Protein AF-A0A2W6CA49-F1 (afdb_monomer_lite)

pLDDT: mean 75.64, std 13.51, range [36.31, 90.5]

Radius of gyration: 17.65 Å; chains: 1; bounding box: 44×23×42 Å

Structure (mmCIF, N/CA/C/O backbone):
data_AF-A0A2W6CA49-F1
#
_entry.id   AF-A0A2W6CA49-F1
#
loop_
_atom_site.group_PDB
_atom_site.id
_atom_site.type_symbol
_atom_site.label_atom_id
_atom_site.label_alt_id
_atom_site.label_comp_id
_atom_site.label_asym_id
_atom_site.label_entity_id
_atom_site.label_seq_id
_atom_site.pdbx_PDB_ins_code
_atom_site.Cartn_x
_atom_site.Cartn_y
_atom_site.Cartn_z
_atom_site.occupancy
_atom_site.B_iso_or_equiv
_atom_site.auth_seq_id
_atom_site.auth_comp_id
_atom_site.auth_asym_id
_atom_site.auth_atom_id
_atom_site.pdbx_PDB_model_num
ATOM 1 N N . ILE A 1 1 ? 28.746 8.848 -23.081 1.00 47.53 1 ILE A N 1
ATOM 2 C CA . ILE A 1 1 ? 28.524 7.523 -22.455 1.00 47.53 1 ILE A CA 1
ATOM 3 C C . ILE A 1 1 ? 27.548 7.723 -21.282 1.00 47.53 1 ILE A C 1
ATOM 5 O O . ILE A 1 1 ? 27.936 8.239 -20.252 1.00 47.53 1 ILE A O 1
ATOM 9 N N . PHE A 1 2 ? 26.250 7.482 -21.488 1.00 51.88 2 PHE A N 1
ATOM 10 C CA 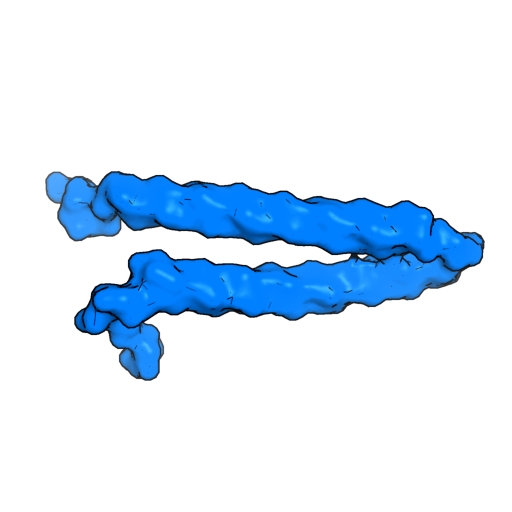. PHE A 1 2 ? 25.186 7.566 -20.452 1.00 51.88 2 PHE A CA 1
ATOM 11 C C . PHE A 1 2 ? 24.134 6.478 -20.721 1.00 51.88 2 PHE A C 1
ATOM 13 O O . PHE A 1 2 ? 23.720 5.757 -19.821 1.00 51.88 2 PHE A O 1
ATOM 20 N N . TRP A 1 3 ? 23.875 6.221 -22.007 1.00 49.47 3 TRP A N 1
ATOM 21 C CA . TRP A 1 3 ? 23.143 5.060 -22.530 1.00 49.47 3 TRP A CA 1
ATOM 22 C C . TRP A 1 3 ? 23.730 3.680 -22.172 1.00 49.47 3 TRP A C 1
ATOM 24 O O . TRP A 1 3 ? 23.079 2.674 -22.415 1.00 49.47 3 TRP A O 1
ATOM 34 N N . GLN A 1 4 ? 24.942 3.609 -21.605 1.00 55.66 4 GLN A N 1
ATOM 35 C CA . GLN A 1 4 ? 25.542 2.347 -21.140 1.00 55.66 4 GLN A CA 1
ATOM 36 C C . GLN A 1 4 ? 25.112 1.960 -19.714 1.00 55.66 4 GLN A C 1
ATOM 38 O 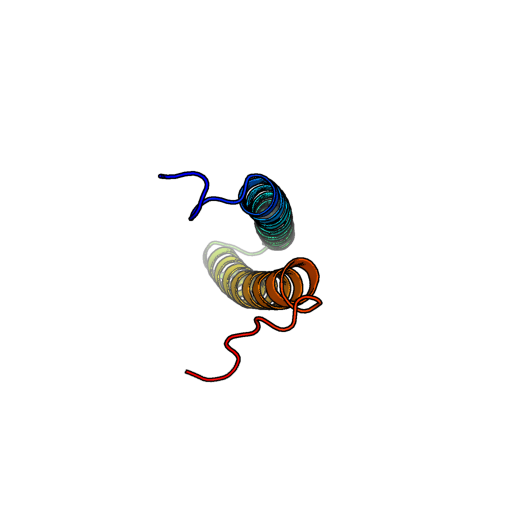O . GLN A 1 4 ? 25.268 0.802 -19.343 1.00 55.66 4 GLN A O 1
ATOM 43 N N . PHE A 1 5 ? 24.577 2.908 -18.933 1.00 56.50 5 PHE A N 1
ATOM 44 C CA . PHE A 1 5 ? 24.129 2.683 -17.550 1.00 56.50 5 PHE A CA 1
ATOM 45 C C . PHE A 1 5 ? 22.610 2.786 -17.382 1.00 56.50 5 PHE A C 1
ATOM 47 O O . PHE A 1 5 ? 22.070 2.202 -16.449 1.00 56.50 5 PHE A O 1
ATOM 54 N N . GLN A 1 6 ? 21.920 3.487 -18.288 1.00 58.12 6 GLN A N 1
ATOM 55 C CA . GLN A 1 6 ? 20.469 3.642 -18.267 1.00 58.12 6 GLN A CA 1
ATOM 56 C C . GLN A 1 6 ? 19.877 2.933 -19.483 1.00 58.12 6 GLN A C 1
ATOM 58 O O . GLN A 1 6 ? 19.837 3.491 -20.580 1.00 58.12 6 GLN A O 1
ATOM 63 N N . ASN A 1 7 ? 19.433 1.692 -19.305 1.00 63.69 7 ASN A N 1
ATOM 64 C CA . ASN A 1 7 ? 18.651 1.026 -20.333 1.00 63.69 7 ASN A CA 1
ATOM 65 C C . ASN A 1 7 ? 17.245 1.669 -20.326 1.00 63.69 7 ASN A C 1
ATOM 67 O O . ASN A 1 7 ? 16.558 1.600 -19.303 1.00 63.69 7 ASN A O 1
ATOM 71 N N . PRO A 1 8 ? 16.772 2.280 -21.427 1.00 68.62 8 PRO A N 1
ATOM 72 C CA . PRO A 1 8 ? 15.398 2.776 -21.516 1.00 68.62 8 PRO A CA 1
ATOM 73 C C . PRO A 1 8 ? 14.309 1.770 -21.073 1.00 68.62 8 PRO A C 1
ATOM 75 O O . PRO A 1 8 ? 13.344 2.210 -20.443 1.00 68.62 8 PRO A O 1
ATOM 78 N N . PRO A 1 9 ? 14.426 0.444 -21.319 1.00 71.75 9 PRO A N 1
ATOM 79 C CA . PRO A 1 9 ? 13.437 -0.510 -20.812 1.00 71.75 9 PRO A CA 1
ATOM 80 C C . PRO A 1 9 ? 13.430 -0.644 -19.279 1.00 71.75 9 PRO A C 1
ATOM 82 O O . PRO A 1 9 ? 12.355 -0.793 -18.704 1.00 71.75 9 PRO A O 1
ATOM 85 N N . ASP A 1 10 ? 14.573 -0.522 -18.596 1.00 72.94 10 ASP A N 1
ATOM 86 C CA . ASP A 1 10 ? 14.644 -0.601 -17.125 1.00 72.94 10 ASP A CA 1
ATOM 87 C C . ASP A 1 10 ? 13.886 0.563 -16.453 1.00 72.94 10 ASP A C 1
ATOM 89 O O . ASP A 1 10 ? 13.245 0.395 -15.408 1.00 72.94 10 ASP A O 1
ATOM 93 N N . LEU A 1 11 ? 13.879 1.741 -17.091 1.00 76.44 11 LEU A N 1
ATOM 94 C CA . LEU A 1 11 ? 13.088 2.891 -16.646 1.00 76.44 11 LEU A CA 1
ATOM 95 C C . LEU A 1 11 ? 11.579 2.631 -16.776 1.00 76.44 11 LEU A C 1
ATOM 97 O O . LEU A 1 11 ? 10.821 2.926 -15.857 1.00 76.44 11 LEU A O 1
ATOM 101 N N . LEU A 1 12 ? 11.134 2.049 -17.891 1.00 78.81 12 LEU A N 1
ATOM 102 C CA . LEU A 1 12 ? 9.724 1.704 -18.101 1.00 78.81 12 LEU A CA 1
ATOM 103 C C . LEU A 1 12 ? 9.246 0.635 -17.108 1.00 78.81 12 LEU A C 1
ATOM 105 O O . LEU A 1 12 ? 8.178 0.786 -16.511 1.00 78.81 12 LEU A O 1
ATOM 109 N N . TYR A 1 13 ? 10.049 -0.406 -16.875 1.00 78.75 13 TYR A N 1
ATOM 110 C CA . TYR A 1 13 ? 9.718 -1.463 -15.917 1.00 78.75 13 TYR A CA 1
ATOM 111 C C . TYR A 1 13 ? 9.656 -0.953 -14.474 1.00 78.75 13 TYR A C 1
ATOM 113 O O . TYR A 1 13 ? 8.732 -1.305 -13.737 1.00 78.75 13 TYR A O 1
ATOM 121 N N . SER A 1 14 ? 10.579 -0.076 -14.067 1.00 79.69 14 SER A N 1
ATOM 122 C CA . SER A 1 14 ? 10.536 0.549 -12.737 1.00 79.69 14 SER A CA 1
ATOM 123 C C . SER A 1 14 ? 9.340 1.492 -12.565 1.00 79.69 14 SER A C 1
ATOM 125 O O . SER A 1 14 ? 8.721 1.476 -11.498 1.00 79.69 14 SER A O 1
ATOM 127 N N . LEU A 1 15 ? 8.944 2.232 -13.609 1.00 82.69 15 LEU A N 1
ATOM 128 C CA . LEU A 1 15 ? 7.755 3.090 -13.582 1.00 82.69 15 LEU A CA 1
ATOM 129 C C . LEU A 1 15 ? 6.470 2.275 -13.382 1.00 82.69 15 LEU A C 1
ATOM 131 O O . LEU A 1 15 ? 5.664 2.583 -12.505 1.00 82.69 15 LEU A O 1
ATOM 135 N N . ILE A 1 16 ? 6.298 1.201 -14.161 1.00 85.44 16 ILE A N 1
ATOM 136 C CA . ILE A 1 16 ? 5.134 0.309 -14.065 1.00 85.44 16 ILE A CA 1
ATOM 137 C C . ILE A 1 16 ? 5.086 -0.346 -12.682 1.00 85.44 16 ILE A C 1
ATOM 139 O O . ILE A 1 16 ? 4.041 -0.343 -12.031 1.00 85.44 16 ILE A O 1
ATOM 143 N N . LYS A 1 17 ? 6.225 -0.845 -12.188 1.00 80.69 17 LYS A N 1
ATOM 144 C CA . LYS A 1 17 ? 6.332 -1.423 -10.843 1.00 80.69 17 LYS A CA 1
ATOM 145 C C . LYS A 1 17 ? 5.910 -0.414 -9.768 1.00 80.69 17 LYS A C 1
ATOM 147 O O . LYS A 1 17 ? 5.136 -0.762 -8.878 1.00 80.69 17 LYS A O 1
ATOM 152 N N . ALA A 1 18 ? 6.397 0.825 -9.849 1.00 85.62 18 ALA A N 1
ATOM 153 C CA . ALA A 1 18 ? 6.071 1.884 -8.896 1.00 85.62 18 ALA A CA 1
ATOM 154 C C . ALA A 1 18 ? 4.578 2.239 -8.908 1.00 85.62 18 ALA A C 1
ATOM 156 O O . ALA A 1 18 ? 3.976 2.352 -7.841 1.00 85.62 18 ALA A O 1
ATOM 157 N N . MET A 1 19 ? 3.967 2.334 -10.091 1.00 88.25 19 MET A N 1
ATOM 158 C CA . MET A 1 19 ? 2.529 2.579 -10.238 1.00 88.25 19 MET A CA 1
ATOM 159 C C . MET A 1 19 ? 1.695 1.467 -9.593 1.00 88.25 19 MET A C 1
ATOM 161 O O . MET A 1 19 ? 0.781 1.757 -8.826 1.00 88.25 19 MET A O 1
ATOM 165 N N . VAL A 1 20 ? 2.050 0.199 -9.824 1.00 86.81 20 VAL A N 1
ATOM 166 C CA . VAL A 1 20 ? 1.357 -0.954 -9.220 1.00 86.81 20 VAL A CA 1
ATOM 167 C C . VAL A 1 20 ? 1.480 -0.943 -7.693 1.00 86.81 20 VAL A C 1
ATOM 169 O O . VAL A 1 20 ? 0.484 -1.140 -6.996 1.00 86.81 20 VAL A O 1
ATOM 172 N N . MET A 1 21 ? 2.676 -0.667 -7.160 1.00 85.12 21 MET A N 1
ATOM 173 C CA . MET A 1 21 ? 2.882 -0.543 -5.712 1.00 85.12 21 MET A CA 1
ATOM 174 C C . MET A 1 21 ? 2.037 0.595 -5.130 1.00 85.12 21 MET A C 1
ATOM 176 O O . MET A 1 21 ? 1.341 0.384 -4.140 1.00 85.12 21 MET A O 1
ATOM 180 N N . ALA A 1 22 ? 2.025 1.766 -5.771 1.00 87.31 22 ALA A N 1
ATOM 181 C CA . ALA A 1 22 ? 1.235 2.914 -5.334 1.00 87.31 22 ALA A CA 1
ATOM 182 C C . ALA A 1 22 ? -0.270 2.610 -5.296 1.00 87.31 22 ALA A C 1
ATOM 184 O O . ALA A 1 22 ? -0.931 2.917 -4.303 1.00 87.31 22 ALA A O 1
ATOM 185 N N . THR A 1 23 ? -0.817 1.956 -6.324 1.00 88.94 23 THR A N 1
ATOM 186 C CA . THR A 1 23 ? -2.238 1.585 -6.351 1.00 88.94 23 THR A CA 1
ATOM 187 C C . THR A 1 23 ? -2.597 0.636 -5.208 1.00 88.94 23 THR A C 1
ATOM 189 O O . THR A 1 23 ? -3.616 0.839 -4.550 1.00 88.94 23 THR A O 1
ATOM 192 N N . VAL A 1 24 ? -1.756 -0.359 -4.909 1.00 87.88 24 VAL A N 1
ATOM 193 C CA . VAL A 1 24 ? -2.012 -1.301 -3.806 1.00 87.88 24 VAL A CA 1
ATOM 194 C C . VAL A 1 24 ? -1.959 -0.601 -2.448 1.00 87.88 24 VAL A C 1
ATOM 196 O O . VAL A 1 24 ? -2.861 -0.795 -1.635 1.00 87.88 24 VAL A O 1
ATOM 199 N N . ILE A 1 25 ? -0.953 0.250 -2.218 1.00 88.56 25 ILE A N 1
ATOM 200 C CA . ILE A 1 25 ? -0.807 1.049 -0.987 1.00 88.56 25 ILE A CA 1
ATOM 201 C C . ILE A 1 25 ? -2.087 1.854 -0.726 1.00 88.56 25 ILE A C 1
ATOM 203 O O . ILE A 1 25 ? -2.610 1.839 0.390 1.00 88.56 25 ILE A O 1
ATOM 207 N N . VAL A 1 26 ? -2.596 2.546 -1.751 1.00 89.50 26 VAL A N 1
ATOM 208 C CA . VAL A 1 26 ? -3.794 3.389 -1.639 1.00 89.50 26 VAL A CA 1
ATOM 209 C C . VAL A 1 26 ? -5.040 2.545 -1.392 1.00 89.50 26 VAL A C 1
ATOM 211 O O . VAL A 1 26 ? -5.810 2.868 -0.493 1.00 89.50 26 VAL A O 1
ATOM 214 N N . LEU A 1 27 ? -5.228 1.439 -2.117 1.00 88.56 27 LEU A N 1
ATOM 215 C CA . LEU A 1 27 ? -6.386 0.559 -1.926 1.00 88.56 27 LEU A CA 1
ATOM 216 C C . LEU A 1 27 ? -6.428 -0.050 -0.521 1.00 88.56 27 LEU A C 1
ATOM 218 O O . LEU A 1 27 ? -7.481 -0.048 0.113 1.00 88.56 27 LEU A O 1
ATOM 222 N N . VAL A 1 28 ? -5.288 -0.520 -0.007 1.00 86.12 28 VAL A N 1
ATOM 223 C CA . VAL A 1 28 ? -5.172 -1.044 1.363 1.00 86.12 28 VAL A CA 1
ATOM 224 C C . VAL A 1 28 ? -5.452 0.065 2.379 1.00 86.12 28 VAL A C 1
ATOM 226 O O . VAL A 1 28 ? -6.242 -0.132 3.303 1.00 86.12 28 VAL A O 1
ATOM 229 N N . GLY A 1 29 ? -4.871 1.251 2.178 1.00 83.25 29 GLY A N 1
ATOM 230 C CA . GLY A 1 29 ? -5.108 2.424 3.019 1.00 83.25 29 GLY A CA 1
ATOM 231 C C . GLY A 1 29 ? -6.586 2.809 3.086 1.00 83.25 29 GLY A C 1
ATOM 232 O O . GLY A 1 29 ? -7.137 2.956 4.177 1.00 83.25 29 GLY A O 1
ATOM 233 N N . CYS A 1 30 ? -7.246 2.894 1.930 1.00 86.44 30 CYS A N 1
ATOM 234 C CA . CYS A 1 30 ? -8.671 3.179 1.828 1.00 86.44 30 CYS A CA 1
ATOM 235 C C . CYS A 1 30 ? -9.515 2.073 2.464 1.00 86.44 30 CYS A C 1
ATOM 237 O O . CYS A 1 30 ? -10.430 2.392 3.210 1.00 86.44 30 CYS A O 1
ATOM 239 N N . TYR A 1 31 ? -9.211 0.793 2.246 1.00 85.38 31 TYR A N 1
ATOM 240 C CA . TYR A 1 31 ? -9.991 -0.313 2.811 1.00 85.38 31 TYR A CA 1
ATOM 241 C C . TYR A 1 31 ? -10.008 -0.292 4.346 1.00 85.38 31 TYR A C 1
ATOM 243 O O . TYR A 1 31 ? -11.071 -0.349 4.967 1.00 85.38 31 TYR A O 1
ATOM 251 N N . TYR A 1 32 ? -8.839 -0.143 4.975 1.00 81.81 32 TYR A N 1
ATOM 252 C CA . TYR A 1 32 ? -8.757 -0.039 6.434 1.00 81.81 32 TYR A CA 1
ATOM 253 C C . TYR A 1 32 ? -9.278 1.301 6.970 1.00 81.81 32 TYR A C 1
ATOM 255 O O . TYR A 1 32 ? -9.737 1.343 8.109 1.00 81.81 32 TYR A O 1
ATOM 263 N N . GLY A 1 33 ? -9.249 2.367 6.163 1.00 80.69 33 GLY A N 1
ATOM 264 C CA . GLY A 1 33 ? -9.850 3.661 6.489 1.00 80.69 33 GLY A CA 1
ATOM 265 C C . GLY A 1 33 ? -11.381 3.650 6.440 1.00 80.69 33 GLY A C 1
ATOM 266 O O . GLY A 1 33 ? -12.021 4.145 7.361 1.00 80.69 33 GLY A O 1
ATOM 267 N N . TYR A 1 34 ? -11.983 3.030 5.421 1.00 80.69 34 TYR A N 1
ATOM 268 C CA . TYR A 1 34 ? -13.439 2.884 5.289 1.00 80.69 34 TYR A CA 1
ATOM 269 C C . TYR A 1 34 ? -14.031 1.954 6.351 1.00 80.69 34 TYR A C 1
ATOM 271 O O . TYR A 1 34 ? -15.148 2.177 6.808 1.00 80.69 34 TYR A O 1
ATOM 279 N N . ASN A 1 35 ? -13.285 0.929 6.770 1.00 78.38 35 ASN A N 1
ATOM 280 C CA . ASN A 1 35 ? -13.702 0.015 7.834 1.00 78.38 35 ASN A CA 1
ATOM 281 C C . ASN A 1 35 ? -13.272 0.494 9.239 1.00 78.38 35 ASN A C 1
ATOM 283 O O . ASN A 1 35 ? -13.402 -0.251 10.214 1.00 78.38 35 ASN A O 1
ATOM 287 N N . ALA A 1 36 ? -12.732 1.709 9.373 1.00 73.25 36 ALA A N 1
ATOM 288 C CA . ALA A 1 36 ? -12.434 2.283 10.677 1.00 73.25 36 ALA A CA 1
ATOM 289 C C . ALA A 1 36 ? -13.747 2.723 11.340 1.00 73.25 36 ALA A C 1
ATOM 291 O O . ALA A 1 36 ? -14.399 3.668 10.906 1.00 73.25 36 ALA A O 1
ATOM 292 N N . SER A 1 37 ? -14.138 2.031 12.406 1.00 65.25 37 SER A N 1
ATOM 293 C CA . SER A 1 37 ? -15.304 2.381 13.214 1.00 65.25 37 SER A CA 1
ATOM 294 C C . SER A 1 37 ? -14.948 2.263 14.693 1.00 65.25 37 SER A C 1
ATOM 296 O O . SER A 1 37 ? -14.290 1.305 15.097 1.00 65.25 37 SER A O 1
ATOM 298 N N . GLY A 1 38 ? -15.359 3.254 15.489 1.00 66.62 38 GLY A N 1
ATOM 299 C CA . GLY A 1 38 ? -15.170 3.279 16.943 1.00 66.62 38 GLY A CA 1
ATOM 300 C C . GLY A 1 38 ? -14.183 4.335 17.444 1.00 66.62 38 GLY A C 1
ATOM 301 O O . GLY A 1 38 ? -13.026 4.026 17.697 1.00 66.62 38 GLY A O 1
ATOM 302 N N . GLY A 1 39 ? -14.665 5.563 17.668 1.00 81.50 39 GLY A N 1
ATOM 303 C CA . GLY A 1 39 ? -13.982 6.616 18.438 1.00 81.50 39 GLY A CA 1
ATOM 304 C C . GLY A 1 39 ? -12.521 6.944 18.048 1.00 81.50 39 GLY A C 1
ATOM 305 O O . GLY A 1 39 ? -11.978 6.425 17.078 1.00 81.50 39 GLY A O 1
ATOM 306 N N . PRO A 1 40 ? -11.834 7.810 18.812 1.00 76.81 40 PRO A N 1
ATOM 307 C CA . PRO A 1 40 ? -10.443 8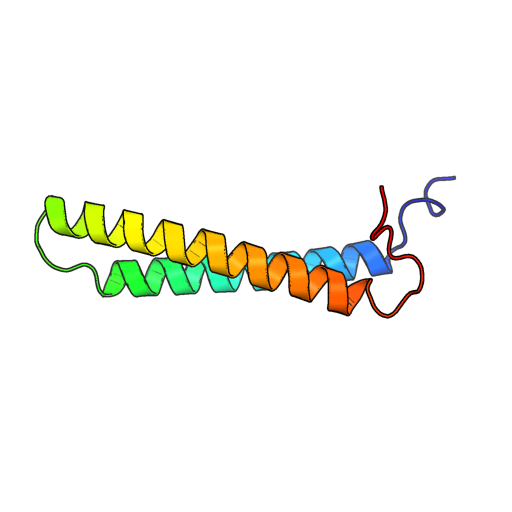.185 18.522 1.00 76.81 40 PRO A CA 1
ATOM 308 C C . PRO A 1 40 ? -9.455 7.013 18.652 1.00 76.81 40 PRO A C 1
ATOM 310 O O . PRO A 1 40 ? -8.482 6.918 17.907 1.00 76.81 40 PRO A O 1
ATOM 313 N N . VAL A 1 41 ? -9.720 6.093 19.587 1.00 79.25 41 VAL A N 1
ATOM 314 C CA . VAL A 1 41 ? -8.832 4.958 19.889 1.00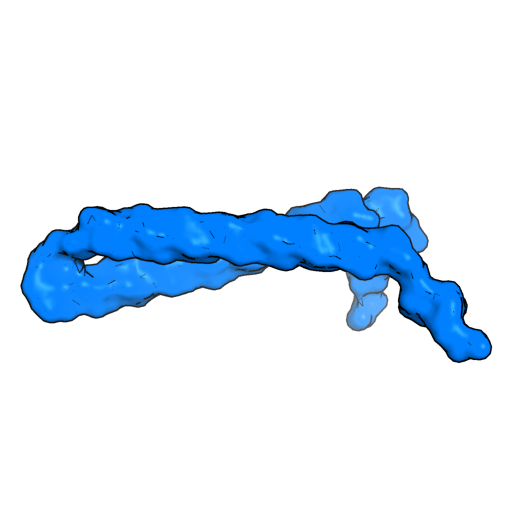 79.25 41 VAL A CA 1
ATOM 315 C C . VAL A 1 41 ? -8.884 3.893 18.789 1.00 79.25 41 VAL A C 1
ATOM 317 O O . VAL A 1 41 ? -7.831 3.405 18.375 1.00 79.25 41 VAL A O 1
ATOM 320 N N . GLY A 1 42 ? -10.073 3.576 18.260 1.00 78.62 42 GLY A N 1
ATOM 321 C CA . GLY A 1 42 ? -10.239 2.568 17.207 1.00 78.62 42 GLY A CA 1
ATOM 322 C C . GLY A 1 42 ? -9.688 3.016 15.854 1.00 78.62 42 GLY A C 1
ATOM 323 O O . GLY A 1 42 ? -9.109 2.206 15.131 1.00 78.62 42 GLY A O 1
ATOM 324 N N . VAL A 1 43 ? -9.756 4.316 15.542 1.00 80.75 43 VAL A N 1
ATOM 325 C CA . VAL A 1 43 ? -9.127 4.891 14.338 1.00 80.75 43 VAL A CA 1
ATOM 326 C C . VAL A 1 43 ? -7.600 4.758 14.396 1.00 80.75 43 VAL A C 1
ATOM 328 O O . VAL A 1 43 ? -6.974 4.386 13.399 1.00 80.75 43 VAL A O 1
ATOM 331 N N . GLY A 1 44 ? -6.989 4.972 15.567 1.00 82.44 44 GLY A N 1
ATOM 332 C CA . GLY A 1 44 ? -5.553 4.755 15.764 1.00 82.44 44 GLY A CA 1
ATOM 333 C C . GLY A 1 44 ? -5.142 3.291 15.574 1.00 82.44 44 GLY A C 1
ATOM 334 O O . GLY A 1 44 ? -4.156 3.004 14.893 1.00 82.44 44 GLY A O 1
ATOM 335 N N . THR A 1 45 ? -5.933 2.346 16.095 1.00 84.19 45 THR A N 1
ATOM 336 C CA . THR A 1 45 ? -5.642 0.907 15.946 1.00 84.19 45 THR A CA 1
ATOM 337 C C . THR A 1 45 ? -5.838 0.426 14.506 1.00 84.19 45 THR A C 1
ATOM 339 O O . THR A 1 45 ? -5.018 -0.338 13.993 1.00 84.19 45 THR A O 1
ATOM 342 N N . ALA A 1 46 ? -6.884 0.903 13.822 1.00 82.88 46 ALA A N 1
ATOM 343 C CA . ALA A 1 46 ? -7.135 0.615 12.410 1.00 82.88 46 ALA A CA 1
ATOM 344 C C . ALA A 1 46 ? -6.012 1.154 11.510 1.00 82.88 46 ALA A C 1
ATOM 346 O O . ALA A 1 46 ? -5.568 0.459 10.595 1.00 82.88 46 ALA A O 1
ATOM 347 N N . THR A 1 47 ? -5.494 2.346 11.819 1.00 85.06 47 THR A N 1
ATOM 348 C CA . THR A 1 47 ? -4.364 2.956 11.102 1.00 85.06 47 THR A CA 1
ATOM 349 C C . THR A 1 47 ? -3.080 2.151 11.290 1.00 85.06 47 THR A C 1
ATOM 351 O O . THR A 1 47 ? -2.416 1.824 10.306 1.00 85.06 47 THR A O 1
ATOM 354 N N . ALA A 1 48 ? -2.754 1.751 12.524 1.00 86.12 48 ALA A N 1
ATOM 355 C CA . ALA A 1 48 ? -1.586 0.911 12.795 1.00 86.12 48 ALA A CA 1
ATOM 356 C C . ALA A 1 48 ? -1.676 -0.437 12.058 1.00 86.12 48 ALA A C 1
ATOM 358 O O . ALA A 1 48 ? -0.713 -0.872 11.426 1.00 86.12 48 ALA A O 1
ATOM 359 N N . LYS A 1 49 ? -2.857 -1.068 12.061 1.00 85.75 49 LYS A N 1
ATOM 360 C CA . LYS A 1 49 ? -3.100 -2.318 11.330 1.00 85.75 49 LYS A CA 1
ATOM 361 C C . LYS A 1 49 ? -2.955 -2.135 9.814 1.00 85.75 49 LYS A C 1
ATOM 363 O O . LYS A 1 49 ? -2.318 -2.965 9.169 1.00 85.75 49 LYS A O 1
ATOM 368 N N . SER A 1 50 ? -3.492 -1.046 9.263 1.00 86.50 50 SER A N 1
ATOM 369 C CA . SER A 1 50 ? -3.342 -0.682 7.847 1.00 86.50 50 SER A CA 1
ATOM 370 C C . SER A 1 50 ? -1.872 -0.546 7.456 1.00 86.50 50 SER A C 1
ATOM 372 O O . SER A 1 50 ? -1.431 -1.129 6.469 1.00 86.50 50 SER A O 1
ATOM 374 N N . MET A 1 51 ? -1.086 0.155 8.277 1.00 88.00 51 MET A N 1
ATOM 375 C CA . MET A 1 51 ? 0.333 0.389 8.027 1.00 88.00 51 MET A CA 1
ATOM 376 C C . MET A 1 51 ? 1.137 -0.918 7.997 1.00 88.00 51 MET A C 1
ATOM 378 O O . MET A 1 51 ? 1.950 -1.109 7.095 1.00 88.00 51 MET A O 1
ATOM 382 N N . VAL A 1 52 ? 0.867 -1.851 8.918 1.00 90.06 52 VAL A N 1
ATOM 383 C CA . VAL A 1 52 ? 1.524 -3.171 8.941 1.00 90.06 52 VAL A CA 1
ATOM 384 C C . VAL A 1 52 ? 1.202 -3.976 7.679 1.00 90.06 52 VAL A C 1
ATOM 386 O O . VAL A 1 52 ? 2.106 -4.516 7.042 1.00 90.06 52 VAL A O 1
ATOM 389 N N . VAL A 1 53 ? -0.069 -4.020 7.268 1.00 88.62 53 VAL A N 1
ATOM 390 C CA . VAL A 1 53 ? -0.494 -4.739 6.052 1.00 88.62 53 VAL A CA 1
ATOM 391 C C . VAL A 1 53 ? 0.119 -4.121 4.797 1.00 88.62 53 VAL A C 1
ATOM 393 O O . VAL A 1 53 ? 0.503 -4.835 3.867 1.00 88.62 53 VAL A O 1
ATOM 396 N N . ASN A 1 54 ? 0.253 -2.798 4.786 1.00 88.56 54 ASN A N 1
ATOM 397 C CA . ASN A 1 54 ? 0.843 -2.061 3.686 1.00 88.56 54 ASN A CA 1
ATOM 398 C C . ASN A 1 54 ? 2.351 -2.336 3.551 1.00 88.56 54 ASN A C 1
ATOM 400 O O . ASN A 1 54 ? 2.819 -2.666 2.465 1.00 88.56 54 ASN A O 1
ATOM 404 N N . ILE A 1 55 ? 3.098 -2.322 4.662 1.00 89.44 55 ILE A N 1
ATOM 405 C CA . ILE A 1 55 ? 4.531 -2.664 4.681 1.00 89.44 55 ILE A CA 1
ATOM 406 C C . ILE A 1 55 ? 4.765 -4.071 4.120 1.00 89.44 55 ILE A C 1
ATOM 408 O O . ILE A 1 55 ? 5.637 -4.253 3.269 1.00 89.44 55 ILE A O 1
ATOM 412 N N . ILE A 1 56 ? 3.966 -5.053 4.547 1.00 90.50 56 ILE A N 1
ATOM 413 C CA . ILE A 1 56 ? 4.078 -6.440 4.074 1.00 90.50 56 ILE A CA 1
ATOM 414 C C . ILE A 1 56 ? 3.723 -6.541 2.581 1.00 90.50 56 ILE A C 1
ATOM 416 O O . ILE A 1 56 ? 4.454 -7.174 1.818 1.00 90.50 56 ILE A O 1
ATOM 420 N N . SER A 1 57 ? 2.641 -5.886 2.144 1.00 86.75 57 SER A N 1
ATOM 421 C CA . SER A 1 57 ? 2.207 -5.895 0.738 1.00 86.75 57 SER A CA 1
ATOM 422 C C . SER A 1 57 ? 3.240 -5.263 -0.193 1.00 86.75 57 SER A C 1
ATOM 424 O O . SER A 1 57 ? 3.562 -5.837 -1.233 1.00 86.75 57 SER A O 1
ATOM 426 N N . VAL A 1 58 ? 3.807 -4.113 0.186 1.00 87.56 58 VAL A N 1
ATOM 427 C CA . VAL A 1 58 ? 4.856 -3.439 -0.593 1.00 87.56 58 VAL A CA 1
ATOM 428 C C . VAL A 1 58 ? 6.113 -4.295 -0.667 1.00 87.56 58 VAL A C 1
ATOM 430 O O . VAL A 1 58 ? 6.711 -4.382 -1.737 1.00 87.56 58 VAL A O 1
ATOM 433 N N . HIS A 1 59 ? 6.498 -4.977 0.416 1.00 86.50 59 HIS A N 1
ATOM 434 C CA . HIS A 1 59 ? 7.642 -5.891 0.387 1.00 86.50 59 HIS A CA 1
ATOM 435 C C . HIS A 1 59 ? 7.413 -7.066 -0.569 1.00 86.50 59 HIS A C 1
ATOM 437 O O . HIS A 1 59 ? 8.283 -7.376 -1.382 1.00 86.50 59 HIS A O 1
ATOM 443 N N . LEU A 1 60 ? 6.233 -7.690 -0.523 1.00 85.38 60 LEU A N 1
ATOM 444 C CA . LEU A 1 60 ? 5.867 -8.791 -1.417 1.00 85.38 60 LEU A CA 1
ATOM 445 C C . LEU A 1 60 ? 5.868 -8.361 -2.886 1.00 85.38 60 LEU A C 1
ATOM 447 O O . LEU A 1 60 ? 6.513 -9.004 -3.711 1.00 85.38 60 LEU A O 1
ATOM 451 N N . ILE A 1 61 ? 5.205 -7.252 -3.217 1.00 85.06 61 ILE A N 1
ATOM 452 C CA . ILE A 1 61 ? 5.153 -6.725 -4.591 1.00 85.06 61 ILE A CA 1
ATOM 453 C C . ILE A 1 61 ? 6.537 -6.248 -5.040 1.00 85.06 61 ILE A C 1
ATOM 455 O O . ILE A 1 61 ? 6.920 -6.433 -6.194 1.00 85.06 61 ILE A O 1
ATOM 459 N N . GLY A 1 62 ? 7.318 -5.671 -4.128 1.00 83.81 62 GLY A N 1
ATOM 460 C CA . GLY A 1 62 ? 8.693 -5.257 -4.363 1.00 83.81 62 GLY A CA 1
ATOM 461 C C . GLY A 1 62 ? 9.587 -6.432 -4.753 1.00 83.81 62 GLY A C 1
ATOM 462 O O . GLY A 1 62 ? 10.280 -6.343 -5.771 1.00 83.81 62 GLY A O 1
ATOM 463 N N . MET A 1 63 ? 9.529 -7.528 -3.991 1.00 80.25 63 MET A N 1
ATOM 464 C CA . MET A 1 63 ? 10.275 -8.762 -4.254 1.00 80.25 63 MET A CA 1
ATOM 465 C C . MET A 1 63 ? 9.806 -9.449 -5.539 1.00 80.25 63 MET A C 1
ATOM 467 O O . MET A 1 63 ? 10.628 -9.734 -6.408 1.00 80.25 63 MET A O 1
ATOM 471 N N . LEU A 1 64 ? 8.495 -9.651 -5.702 1.00 79.94 64 LEU A N 1
ATOM 472 C CA . LEU A 1 64 ? 7.919 -10.276 -6.895 1.00 79.94 64 LEU A CA 1
ATOM 473 C C . LEU A 1 64 ? 8.188 -9.453 -8.154 1.00 79.94 64 LEU A C 1
ATOM 475 O O . LEU A 1 64 ? 8.559 -10.014 -9.176 1.00 79.94 64 LEU A O 1
ATOM 479 N N . GLY A 1 65 ? 8.069 -8.127 -8.086 1.00 77.25 65 GLY A N 1
ATOM 480 C CA . GLY A 1 65 ? 8.372 -7.240 -9.204 1.00 77.25 65 GLY A CA 1
ATOM 481 C C . GLY A 1 65 ? 9.847 -7.301 -9.594 1.00 77.25 65 GLY A C 1
ATOM 482 O O . GLY A 1 65 ? 10.162 -7.383 -10.774 1.00 77.25 65 GLY A O 1
ATOM 483 N N . THR A 1 66 ? 10.768 -7.327 -8.626 1.00 75.44 66 THR A N 1
ATOM 484 C CA . THR A 1 66 ? 12.195 -7.510 -8.941 1.00 75.44 66 THR A CA 1
ATOM 485 C C . THR A 1 66 ? 12.459 -8.878 -9.578 1.00 75.44 66 THR A C 1
ATOM 487 O O . THR A 1 66 ? 13.174 -8.954 -10.572 1.00 75.44 66 THR A O 1
ATOM 490 N N . GLN A 1 67 ? 11.844 -9.948 -9.071 1.00 73.25 67 GLN A N 1
ATOM 491 C CA . GLN A 1 67 ? 11.966 -11.296 -9.638 1.00 73.25 67 GLN A CA 1
ATOM 492 C C . GLN A 1 67 ? 11.332 -11.422 -11.035 1.00 73.25 67 GLN A C 1
ATOM 494 O O . GLN A 1 67 ? 11.895 -12.072 -11.905 1.00 73.25 67 GLN A O 1
ATOM 499 N N . LEU A 1 68 ? 10.196 -10.780 -11.299 1.00 71.88 68 LEU A N 1
ATOM 500 C CA . LEU A 1 68 ? 9.524 -10.854 -12.600 1.00 71.88 68 LEU A CA 1
ATOM 501 C C . LEU A 1 68 ? 10.247 -10.047 -13.683 1.00 71.88 68 LEU A C 1
ATOM 503 O O . LEU A 1 68 ? 10.401 -10.528 -14.801 1.00 71.88 68 LEU A O 1
ATOM 507 N N . PHE A 1 69 ? 10.702 -8.836 -13.361 1.00 67.31 69 PHE A N 1
ATOM 508 C CA . PHE A 1 69 ? 11.351 -7.958 -14.339 1.00 67.31 69 PHE A CA 1
ATOM 509 C C . PHE A 1 69 ? 12.843 -8.272 -14.522 1.00 67.31 69 PHE A C 1
ATOM 511 O O . PHE A 1 69 ? 13.351 -8.210 -15.640 1.00 67.31 69 PHE A O 1
ATOM 518 N N . TRP A 1 70 ? 13.544 -8.663 -13.453 1.00 68.25 70 TRP A N 1
ATOM 519 C CA . TRP A 1 70 ? 14.990 -8.919 -13.479 1.00 68.25 70 TRP A CA 1
ATOM 520 C C . TRP A 1 70 ? 15.384 -10.369 -13.160 1.00 68.25 70 TRP A C 1
ATOM 522 O O . TRP A 1 70 ? 16.543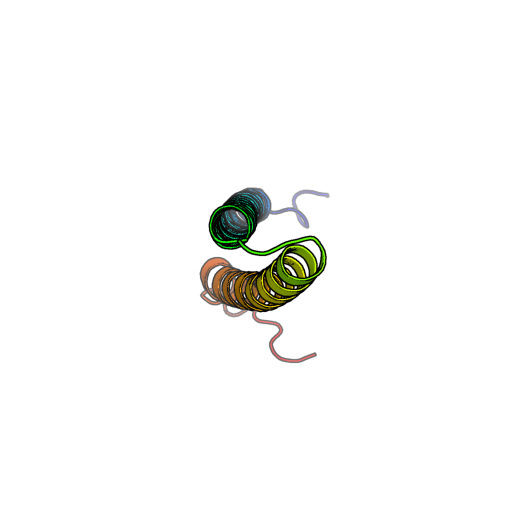 -10.716 -13.358 1.00 68.25 70 TRP A O 1
ATOM 532 N N . GLY A 1 71 ? 14.466 -11.239 -12.728 1.00 58.12 71 GLY A N 1
ATOM 533 C CA . GLY A 1 71 ? 14.779 -12.630 -12.357 1.00 58.12 71 GLY A CA 1
ATOM 534 C C . GLY A 1 71 ? 14.838 -13.631 -13.518 1.00 58.12 71 GLY A C 1
ATOM 535 O O . GLY A 1 71 ? 15.444 -14.684 -13.357 1.00 58.12 71 GLY A O 1
ATOM 536 N N . ALA A 1 72 ? 14.300 -13.312 -14.703 1.00 52.94 72 ALA A N 1
ATOM 537 C CA . ALA A 1 72 ? 14.493 -14.126 -15.917 1.00 52.94 72 ALA A CA 1
ATOM 538 C C . ALA A 1 72 ? 15.802 -13.803 -16.671 1.00 52.94 72 ALA A C 1
ATOM 540 O O . ALA A 1 72 ? 16.185 -14.523 -17.592 1.00 52.94 72 ALA A O 1
ATOM 541 N N . ASN A 1 73 ? 16.511 -12.739 -16.278 1.00 50.72 73 ASN A N 1
ATOM 542 C CA . ASN A 1 73 ? 17.881 -12.494 -16.710 1.00 50.72 73 ASN A CA 1
ATOM 543 C C . ASN A 1 73 ? 18.826 -13.114 -15.665 1.00 50.72 73 ASN A C 1
ATOM 545 O O . ASN A 1 73 ? 18.761 -12.714 -14.503 1.00 50.72 73 ASN A O 1
ATOM 549 N N . PRO A 1 74 ? 19.738 -14.034 -16.034 1.00 49.12 74 PRO A N 1
ATOM 550 C CA . PRO A 1 74 ? 20.818 -14.521 -15.170 1.00 49.12 74 PRO A CA 1
ATOM 551 C C . PRO A 1 74 ? 21.872 -13.423 -14.916 1.00 49.12 74 PRO A C 1
ATOM 553 O O . PRO A 1 74 ? 23.037 -13.517 -15.289 1.00 49.12 74 PRO A O 1
ATOM 556 N N . ARG A 1 75 ? 21.425 -12.334 -14.293 1.00 51.56 75 ARG A N 1
ATOM 557 C CA . ARG A 1 75 ? 22.192 -11.255 -13.669 1.00 51.56 75 ARG A CA 1
ATOM 558 C C . ARG A 1 75 ? 21.619 -10.932 -12.295 1.00 51.56 75 ARG A C 1
ATOM 560 O O . ARG A 1 75 ? 21.750 -9.810 -11.830 1.00 51.56 75 ARG A O 1
ATOM 567 N N . ALA A 1 76 ? 20.968 -11.902 -11.659 1.00 47.12 76 ALA A N 1
ATOM 568 C CA . ALA A 1 76 ? 20.635 -11.817 -10.254 1.00 47.12 76 ALA A CA 1
ATOM 569 C C . ALA A 1 76 ? 21.947 -11.682 -9.457 1.00 47.12 76 ALA A C 1
ATOM 571 O O . ALA A 1 76 ? 22.703 -12.654 -9.396 1.00 47.12 76 ALA A O 1
ATOM 572 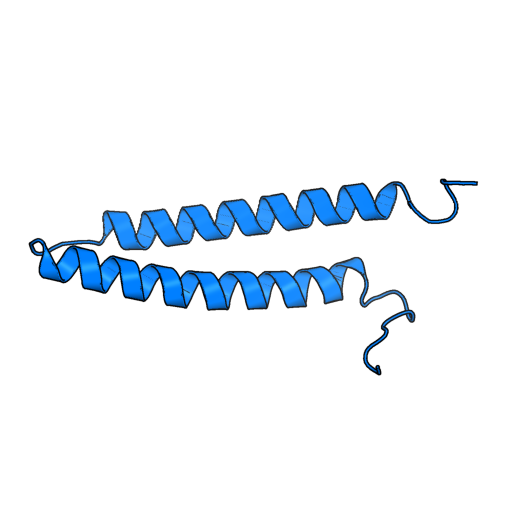N N . PRO A 1 77 ? 22.245 -10.537 -8.814 1.00 52.50 77 PRO A N 1
ATOM 573 C CA . PRO A 1 77 ? 23.169 -10.521 -7.699 1.00 52.50 77 PRO A CA 1
ATOM 574 C C . PRO A 1 77 ? 22.334 -10.973 -6.496 1.00 52.50 77 PRO A C 1
ATOM 576 O O . PRO A 1 77 ? 21.930 -10.185 -5.653 1.00 52.50 77 PRO A O 1
ATOM 579 N N . ILE A 1 78 ? 21.982 -12.259 -6.468 1.00 65.50 78 ILE A N 1
ATOM 580 C CA . ILE A 1 78 ? 21.482 -12.941 -5.263 1.00 65.50 78 ILE A CA 1
ATOM 581 C C . ILE A 1 78 ? 22.665 -13.503 -4.460 1.00 65.50 78 ILE A C 1
ATOM 583 O O . ILE A 1 78 ? 22.595 -14.580 -3.882 1.00 65.50 78 ILE A O 1
ATOM 587 N N . GLY A 1 79 ? 23.768 -12.756 -4.426 1.00 50.88 79 GLY A N 1
ATOM 588 C CA . GLY A 1 79 ? 24.968 -13.078 -3.668 1.00 50.88 79 GLY A CA 1
ATOM 589 C C . GLY A 1 79 ? 25.890 -11.866 -3.612 1.00 50.88 79 GLY A C 1
ATOM 590 O O . GLY A 1 79 ? 26.619 -11.620 -4.570 1.00 50.88 79 GLY A O 1
ATOM 591 N N . GLY A 1 80 ? 25.830 -11.133 -2.497 1.00 36.31 80 GLY A N 1
ATOM 592 C CA . GLY A 1 80 ? 26.664 -9.965 -2.199 1.00 36.31 80 GLY A CA 1
ATOM 593 C C . GLY A 1 80 ? 25.847 -8.730 -1.885 1.00 36.31 80 GLY A C 1
ATOM 594 O O . GLY A 1 80 ? 25.549 -7.989 -2.844 1.00 36.31 80 GLY A O 1
#

Secondary structure (DSSP, 8-state):
--TTT--HHHHHHHHHHHHHHHHHHHHHHHHHHHT--SHHHHHHHHHHHHHHHHHHHHHHHHHHHHHHHHTTSS------

Foldseek 3Di:
DPCVPDPVVVVVLVVVLVVVLVVVLVVLQVVLCVPQDDPPVSNVVSNVVSVVVSVVSSVVSVVVSCCVPPVVDVPPCPDD

Sequence (80 aa):
IFWQFQNPPDLLYSLIKAMVMATVIVLVGCYYGYNASGGPVGVGTATAKSMVVNIISVHLIGMLGTQLFWGANPRAPIGG